Protein AF-A0A2V6NKX4-F1 (afdb_monomer_lite)

Radius of gyration: 19.7 Å; chains: 1; bounding box: 62×58×36 Å

Foldseek 3Di:
DDDPDDPPPPVVCVPPDPPFPFKKDFDPFPQDPVQWTWDDDDQKIKIWHIWTHHWLDQKTKTKIKIAQQPFDKFWDWKWKQAPQGIFTKDFDQAADPDDRCLVVDPRIDMRMIMTGHDSVDIDVVRRYAKMKMWTWIARNNDIDIDMTIIGTD

Sequence (153 aa):
MWRLTSLAGVLAFLLSSCDPAFHVVPVGWRKLESGHFERQVRDLHIETAAVGGLAGEWWIGVDFLVTDAKKPVVPKVNTLVTSHGRFPGKFRETPHSLPADAASHPEKVLLAADWEFPKDTTLPENLGESPTVEVSFLYGGERRNFTVSYRRE

pLDDT: mean 83.62, std 15.81, range [34.06, 97.12]

Secondary structure (DSSP, 8-state):
------SSSSTTGGG-----SEEEEETTPEEPTTS-EEEEETTEEEEE--EEE-TT--EEEEEEEEES--S-EEEEEEEEEETTEEEE-EEESS-SSS-GGGGG-TT-EEEEEEEE--TTS-HHHHH-SS-EEEEEEEETTEEEEEEEEEEE-

Structure (mmCIF, N/CA/C/O backbone):
data_AF-A0A2V6NKX4-F1
#
_entry.id   AF-A0A2V6NKX4-F1
#
loop_
_atom_site.group_PDB
_atom_site.id
_atom_site.type_symbol
_atom_site.label_atom_id
_atom_site.label_alt_id
_atom_site.label_comp_id
_atom_site.label_asym_id
_atom_site.label_entity_id
_atom_site.label_seq_id
_atom_site.pdbx_PDB_ins_code
_atom_site.Cartn_x
_atom_site.Cartn_y
_atom_site.Cartn_z
_atom_site.occupancy
_atom_site.B_iso_or_equiv
_atom_site.auth_seq_id
_atom_site.auth_comp_id
_atom_site.auth_asym_id
_atom_site.auth_atom_id
_atom_site.pdbx_PDB_model_num
ATOM 1 N N . MET A 1 1 ? 44.847 47.255 -12.951 1.00 41.25 1 MET A N 1
ATOM 2 C CA . MET A 1 1 ? 44.623 45.793 -12.960 1.00 41.25 1 MET A CA 1
ATOM 3 C C . MET A 1 1 ? 43.742 45.448 -11.776 1.00 41.25 1 MET A C 1
ATOM 5 O O . MET A 1 1 ? 44.221 45.583 -10.668 1.00 41.25 1 MET A O 1
ATOM 9 N N . TRP A 1 2 ? 42.487 45.055 -12.001 1.00 34.06 2 TRP A N 1
ATOM 10 C CA . TRP A 1 2 ? 41.687 44.239 -11.077 1.00 34.06 2 TRP A CA 1
ATOM 11 C C . TRP A 1 2 ? 40.486 43.703 -11.862 1.00 34.06 2 TRP A C 1
ATOM 13 O O . TRP A 1 2 ? 39.619 44.463 -12.282 1.00 34.06 2 TRP A O 1
ATOM 23 N N . ARG A 1 3 ? 40.492 42.396 -12.137 1.00 43.66 3 ARG A N 1
ATOM 24 C CA . ARG A 1 3 ? 39.333 41.653 -12.637 1.00 43.66 3 ARG A CA 1
ATOM 25 C C . ARG A 1 3 ? 38.820 40.815 -11.473 1.00 43.66 3 ARG A C 1
ATOM 27 O O . ARG A 1 3 ? 39.395 39.781 -11.162 1.00 43.66 3 ARG A O 1
ATOM 34 N N . LEU A 1 4 ? 37.767 41.294 -10.824 1.00 50.88 4 LEU A N 1
ATOM 35 C CA . LEU A 1 4 ? 36.890 40.484 -9.987 1.00 50.88 4 LEU A CA 1
ATOM 36 C C . LEU A 1 4 ? 35.699 40.120 -10.870 1.00 50.88 4 LEU A C 1
ATOM 38 O O . LEU A 1 4 ? 34.773 40.909 -11.026 1.00 50.88 4 LEU A O 1
ATOM 42 N N . THR A 1 5 ? 35.758 38.960 -11.516 1.00 54.09 5 THR A N 1
ATOM 43 C CA . THR A 1 5 ? 34.632 38.421 -12.286 1.00 54.09 5 THR A CA 1
ATOM 44 C C . THR A 1 5 ? 34.166 37.116 -11.667 1.00 54.09 5 THR A C 1
ATOM 46 O O . THR A 1 5 ? 34.859 36.107 -11.732 1.00 54.09 5 THR A O 1
ATOM 49 N N . SER A 1 6 ? 32.968 37.202 -11.088 1.00 52.09 6 SER A N 1
ATOM 50 C CA . SER A 1 6 ? 31.930 36.172 -11.010 1.00 52.09 6 SER A CA 1
ATOM 51 C C . SER A 1 6 ? 32.330 34.776 -10.534 1.00 52.09 6 SER A C 1
ATOM 53 O O . SER A 1 6 ? 32.443 33.849 -11.327 1.00 52.09 6 SER A O 1
ATOM 55 N N . LEU A 1 7 ? 32.356 34.594 -9.212 1.00 49.09 7 LEU A N 1
ATOM 56 C CA . LEU A 1 7 ? 32.226 33.278 -8.567 1.00 49.09 7 LEU A CA 1
ATOM 57 C C . LEU A 1 7 ? 30.765 32.947 -8.177 1.00 49.09 7 LEU A C 1
ATOM 59 O O . LEU A 1 7 ? 30.528 32.082 -7.345 1.00 49.09 7 LEU A O 1
ATOM 63 N N . ALA A 1 8 ? 29.774 33.654 -8.735 1.00 50.25 8 ALA A N 1
ATOM 64 C CA . ALA A 1 8 ? 28.361 33.520 -8.351 1.00 50.25 8 ALA A CA 1
ATOM 65 C C . ALA A 1 8 ? 27.540 32.577 -9.258 1.00 50.25 8 ALA A C 1
ATOM 67 O O . ALA A 1 8 ? 26.385 32.298 -8.961 1.00 50.25 8 ALA A O 1
ATOM 68 N N . GLY A 1 9 ? 28.112 32.077 -10.361 1.00 48.31 9 GLY A N 1
ATOM 69 C CA . GLY A 1 9 ? 27.371 31.292 -11.361 1.00 48.31 9 GLY A CA 1
ATOM 70 C C . GLY A 1 9 ? 27.355 29.774 -11.151 1.00 48.31 9 GLY A C 1
ATOM 71 O O . GLY A 1 9 ? 26.543 29.094 -11.765 1.00 48.31 9 GLY A O 1
ATOM 72 N N . VAL A 1 10 ? 28.229 29.222 -10.302 1.00 47.19 10 VAL A N 1
ATOM 73 C CA . VAL A 1 10 ? 28.384 27.756 -10.166 1.00 47.19 10 VAL A CA 1
ATOM 74 C C . VAL A 1 10 ? 27.513 27.178 -9.042 1.00 47.19 10 VAL A C 1
ATOM 76 O O . VAL A 1 10 ? 27.134 26.012 -9.096 1.00 47.19 10 VAL A O 1
ATOM 79 N N . LEU A 1 11 ? 27.101 27.989 -8.061 1.00 43.97 11 LEU A N 1
ATOM 80 C CA . LEU A 1 11 ? 26.296 27.505 -6.931 1.00 43.97 11 LEU A CA 1
ATOM 81 C C . LEU A 1 11 ? 24.794 27.348 -7.239 1.00 43.97 11 LEU A C 1
ATOM 83 O O . LEU A 1 11 ? 24.059 26.830 -6.406 1.00 43.97 11 LEU A O 1
ATOM 87 N N . ALA A 1 12 ? 24.329 27.763 -8.423 1.00 45.31 12 ALA A N 1
ATOM 88 C CA . ALA A 1 12 ? 22.929 27.616 -8.831 1.00 45.31 12 ALA A CA 1
ATOM 89 C C . ALA A 1 12 ? 22.596 26.225 -9.414 1.00 45.31 12 ALA A C 1
ATOM 91 O O . ALA A 1 12 ? 21.425 25.883 -9.526 1.00 45.31 12 ALA A O 1
ATOM 92 N N . PHE A 1 13 ? 23.600 25.395 -9.733 1.00 44.88 13 PHE A N 1
ATOM 93 C CA . PHE A 1 13 ? 23.391 24.025 -10.236 1.00 44.88 13 PHE A CA 1
ATOM 94 C C . PHE A 1 13 ? 23.266 22.958 -9.134 1.00 44.88 13 PHE A C 1
ATOM 96 O O . PHE A 1 13 ? 22.898 21.821 -9.420 1.00 44.88 13 PHE A O 1
ATOM 103 N N . LEU A 1 14 ? 23.520 23.304 -7.867 1.00 43.56 14 LEU A N 1
ATOM 104 C CA . LEU A 1 14 ? 23.346 22.380 -6.734 1.00 43.56 14 LEU A CA 1
ATOM 105 C C . LEU A 1 14 ? 21.923 22.389 -6.153 1.00 43.56 14 LEU A C 1
ATOM 107 O O . LEU A 1 14 ? 21.616 21.578 -5.288 1.00 43.56 14 LEU A O 1
ATOM 111 N N . LEU A 1 15 ? 21.035 23.241 -6.675 1.00 43.53 15 LEU A N 1
ATOM 112 C CA . LEU A 1 15 ? 19.585 23.136 -6.484 1.00 43.53 15 LEU A CA 1
ATOM 113 C C . LEU A 1 15 ? 18.942 22.347 -7.632 1.00 43.53 15 LEU A C 1
A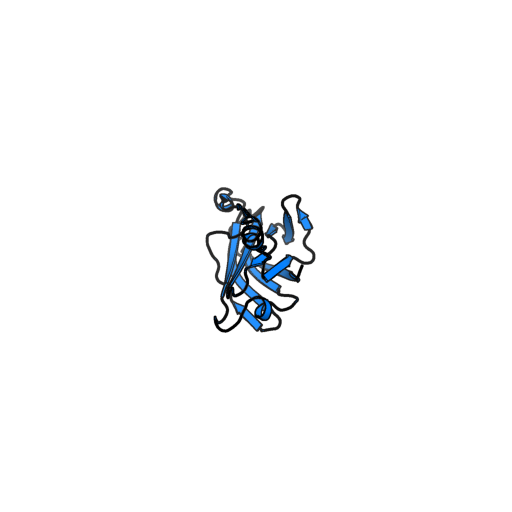TOM 115 O O . LEU A 1 15 ? 17.811 22.623 -8.028 1.00 43.53 15 LEU A O 1
ATOM 119 N N . SER A 1 16 ? 19.671 21.368 -8.179 1.00 47.56 16 SER A N 1
ATOM 120 C CA . SER A 1 16 ? 19.092 20.316 -9.008 1.00 47.56 16 SER A CA 1
ATOM 121 C C . SER A 1 16 ? 18.165 19.492 -8.119 1.00 47.56 16 SER A C 1
ATOM 123 O O . SER A 1 16 ? 18.560 18.477 -7.562 1.00 47.56 16 SER A O 1
ATOM 125 N N . SER A 1 17 ? 16.953 20.012 -7.924 1.00 47.06 17 SER A N 1
ATOM 126 C CA . SER A 1 17 ? 15.753 19.270 -8.256 1.00 47.06 17 SER A CA 1
ATOM 127 C C . SER A 1 17 ? 15.841 17.811 -7.811 1.00 47.06 17 SER A C 1
ATOM 129 O O . SER A 1 17 ? 16.174 16.942 -8.615 1.00 47.06 17 SER A O 1
ATOM 131 N N . CYS A 1 18 ? 15.526 17.543 -6.537 1.00 59.41 18 CYS A N 1
ATOM 132 C CA . CYS A 1 18 ? 15.023 16.231 -6.122 1.00 59.41 18 CYS A CA 1
ATOM 133 C C . CYS A 1 18 ? 13.676 16.000 -6.824 1.00 59.41 18 CYS A C 1
ATOM 135 O O . CYS A 1 18 ? 12.628 16.012 -6.184 1.00 59.41 18 CYS A O 1
ATOM 137 N N . ASP A 1 19 ? 13.697 15.888 -8.149 1.00 58.84 19 ASP A N 1
ATOM 138 C CA . ASP A 1 19 ? 12.558 15.404 -8.903 1.00 58.84 19 ASP A CA 1
ATOM 139 C C . ASP A 1 19 ? 12.535 13.894 -8.668 1.00 58.84 19 ASP A C 1
ATOM 141 O O . ASP A 1 19 ? 13.547 13.222 -8.925 1.00 58.84 19 ASP A O 1
ATOM 145 N N . PRO A 1 20 ? 11.472 13.348 -8.062 1.00 68.62 20 PRO A N 1
ATOM 146 C CA . PRO A 1 20 ? 11.400 11.920 -7.823 1.00 68.62 20 PRO A CA 1
ATOM 147 C C . PRO A 1 20 ? 11.500 11.165 -9.156 1.00 68.62 20 PRO A C 1
ATOM 149 O O . PRO A 1 20 ? 10.889 11.532 -10.156 1.00 68.62 20 PRO A O 1
ATOM 152 N N . ALA A 1 21 ? 12.261 10.069 -9.182 1.00 82.56 21 ALA A N 1
ATOM 153 C CA . ALA A 1 21 ? 12.394 9.256 -10.393 1.00 82.56 21 ALA A CA 1
ATOM 154 C C . ALA A 1 21 ? 11.081 8.581 -10.787 1.00 82.56 21 ALA A C 1
ATOM 156 O O . ALA A 1 21 ? 10.859 8.246 -11.955 1.00 82.56 21 ALA A O 1
ATOM 157 N N . PHE A 1 22 ? 10.204 8.365 -9.813 1.00 87.00 22 PHE A N 1
ATOM 158 C CA . PHE A 1 22 ? 8.816 8.029 -10.052 1.00 87.00 22 PHE A CA 1
ATOM 159 C C . PHE A 1 22 ? 7.935 8.716 -9.019 1.00 87.00 22 PHE A C 1
ATOM 161 O O . PHE A 1 22 ? 8.294 8.837 -7.850 1.00 87.00 22 PHE A O 1
ATOM 168 N N . HIS A 1 23 ? 6.750 9.099 -9.464 1.00 90.62 23 HIS A N 1
ATOM 169 C CA . HIS A 1 23 ? 5.666 9.542 -8.616 1.00 90.62 23 HIS A CA 1
ATOM 170 C C . HIS A 1 23 ? 4.392 8.890 -9.143 1.00 90.62 23 HIS A C 1
ATOM 172 O O . HIS A 1 23 ? 4.107 8.941 -10.343 1.00 90.62 23 HIS A O 1
ATOM 178 N N . VAL A 1 24 ? 3.671 8.190 -8.270 1.00 92.06 24 VAL A N 1
ATOM 179 C CA . VAL A 1 24 ? 2.445 7.489 -8.635 1.00 92.06 24 VAL A CA 1
ATOM 180 C C . VAL A 1 24 ? 1.311 7.824 -7.677 1.00 92.06 24 VAL A C 1
ATOM 182 O O . VAL A 1 24 ? 1.494 7.911 -6.461 1.00 92.06 24 VAL A O 1
ATOM 185 N N . VAL A 1 25 ? 0.111 7.975 -8.234 1.00 94.81 25 VAL A N 1
ATOM 186 C CA . VAL A 1 25 ? -1.095 8.350 -7.488 1.00 94.81 25 VAL A CA 1
ATOM 187 C C . VAL A 1 25 ? -2.182 7.279 -7.588 1.00 94.81 25 VAL A C 1
ATOM 189 O O . VAL A 1 25 ? -2.341 6.677 -8.657 1.00 94.81 25 VAL A O 1
ATOM 192 N N . PRO A 1 26 ? -2.954 7.038 -6.512 1.00 96.44 26 PRO A N 1
ATOM 193 C CA . PRO A 1 26 ? -4.083 6.114 -6.536 1.00 96.44 26 PRO A CA 1
A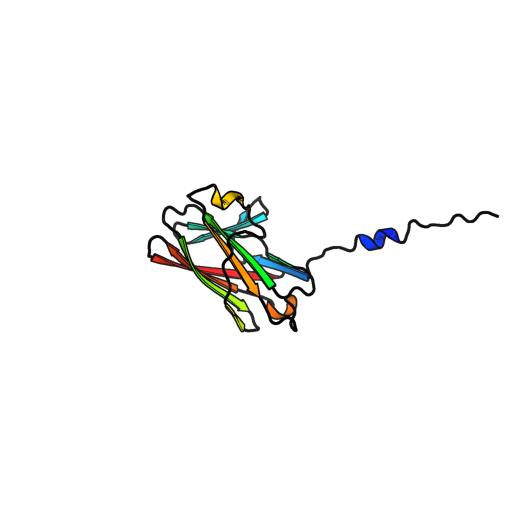TOM 194 C C . PRO A 1 26 ? -5.153 6.521 -7.559 1.00 96.44 26 PRO A C 1
ATOM 196 O O . PRO A 1 26 ? -5.620 7.660 -7.594 1.00 96.44 26 PRO A O 1
ATOM 199 N N . VAL A 1 27 ? -5.596 5.569 -8.375 1.00 96.12 27 VAL A N 1
ATOM 200 C CA . VAL A 1 27 ? -6.610 5.769 -9.415 1.00 96.12 27 VAL A CA 1
ATOM 201 C C . VAL A 1 27 ? -8.004 5.511 -8.855 1.00 96.12 27 VAL A C 1
ATOM 203 O O . VAL A 1 27 ? -8.282 4.444 -8.312 1.00 96.12 27 VAL A O 1
ATOM 206 N N . GLY A 1 28 ? -8.912 6.474 -9.037 1.00 95.31 28 GLY A N 1
ATOM 207 C CA . GLY A 1 28 ? -10.313 6.352 -8.614 1.00 95.31 28 GLY A CA 1
ATOM 208 C C . GLY A 1 28 ? -10.544 6.576 -7.116 1.00 95.31 28 GLY A C 1
ATOM 209 O O . GLY A 1 28 ? -11.619 6.257 -6.613 1.00 95.31 28 GLY A O 1
ATOM 210 N N . TRP A 1 29 ? -9.549 7.110 -6.407 1.00 96.62 29 TRP A N 1
ATOM 211 C CA . TRP A 1 29 ? -9.652 7.501 -5.002 1.00 96.62 29 TRP A CA 1
ATOM 212 C C . TRP A 1 29 ? -9.937 9.000 -4.894 1.00 96.62 29 TRP A C 1
ATOM 214 O O . TRP A 1 29 ? -9.518 9.788 -5.747 1.00 96.62 29 TRP A O 1
ATOM 224 N N . ARG A 1 30 ? -10.654 9.408 -3.845 1.00 97.12 30 ARG A N 1
ATOM 225 C CA . ARG A 1 30 ? -10.978 10.819 -3.606 1.00 97.12 30 ARG A CA 1
ATOM 226 C C . ARG A 1 30 ? -9.766 11.506 -2.986 1.00 97.12 30 ARG A C 1
ATOM 228 O O . ARG A 1 30 ? -9.319 11.099 -1.921 1.00 97.12 30 ARG A O 1
ATOM 235 N N . LYS A 1 31 ? -9.246 12.553 -3.630 1.00 95.50 31 LYS A N 1
ATOM 236 C CA . LYS A 1 31 ? -8.168 13.378 -3.067 1.00 95.50 31 LYS A CA 1
ATOM 237 C C . LYS A 1 31 ? -8.716 14.263 -1.939 1.00 95.50 31 LYS A C 1
ATOM 239 O O . LYS A 1 31 ? -9.764 14.889 -2.104 1.00 95.50 31 LYS A O 1
ATOM 244 N N . LEU A 1 32 ? -8.018 14.294 -0.812 1.00 92.25 32 LEU A N 1
ATOM 245 C CA . LEU A 1 32 ? -8.302 15.121 0.358 1.00 92.25 32 LEU A CA 1
ATOM 246 C C . LEU A 1 32 ? -7.533 16.445 0.292 1.00 92.25 32 LEU A C 1
ATOM 248 O O . LEU A 1 32 ? -6.541 16.567 -0.427 1.00 92.25 32 LEU A O 1
ATOM 252 N N . GLU A 1 33 ? -7.955 17.428 1.090 1.00 89.88 33 GLU A N 1
ATOM 253 C CA . GLU A 1 33 ? -7.250 18.714 1.220 1.00 89.88 33 GLU A CA 1
ATOM 254 C C . GLU A 1 33 ? -5.823 18.551 1.761 1.00 89.88 33 GLU A C 1
ATOM 256 O O . GLU A 1 33 ? -4.936 19.320 1.404 1.00 89.88 33 GLU A O 1
ATOM 261 N N . SER A 1 34 ? -5.576 17.500 2.550 1.00 85.94 34 SER A N 1
ATOM 262 C CA . SER A 1 34 ? -4.242 17.118 3.029 1.00 85.94 34 SER A CA 1
ATOM 263 C C . SER A 1 34 ? -3.289 16.661 1.917 1.00 85.94 34 SER A C 1
ATOM 265 O O . SER A 1 34 ? -2.100 16.490 2.167 1.00 85.94 34 SER A O 1
ATOM 267 N N . GLY A 1 35 ? -3.792 16.420 0.702 1.00 88.50 35 GLY A N 1
ATOM 268 C CA . GLY A 1 35 ? -3.040 15.812 -0.396 1.00 88.50 35 GLY A CA 1
ATOM 269 C C . GLY A 1 35 ? -3.058 14.280 -0.395 1.00 88.50 35 GLY A C 1
ATOM 270 O O . GLY A 1 35 ? -2.624 13.680 -1.376 1.00 88.50 35 GLY A O 1
ATOM 271 N N . HIS A 1 36 ? -3.600 13.649 0.652 1.00 92.38 36 HIS A N 1
ATOM 272 C CA . HIS A 1 36 ? -3.844 12.207 0.695 1.00 92.38 36 HIS A CA 1
ATOM 273 C C . HIS A 1 36 ? -5.038 11.811 -0.177 1.00 92.38 36 HIS A C 1
ATOM 275 O O . HIS A 1 36 ? -5.771 12.648 -0.708 1.00 92.38 36 HIS A O 1
ATOM 281 N N . PHE A 1 37 ? -5.245 10.511 -0.305 1.00 95.31 37 PHE A N 1
ATOM 282 C CA . PHE A 1 37 ? -6.318 9.906 -1.068 1.00 95.31 37 PHE A CA 1
ATOM 283 C C . PHE A 1 37 ? -7.092 8.958 -0.174 1.00 95.31 37 PHE A C 1
ATOM 285 O O . PHE A 1 37 ? -6.492 8.190 0.572 1.00 95.31 37 PHE A O 1
ATOM 292 N N . GLU A 1 38 ? -8.413 8.960 -0.296 1.00 95.75 38 GLU A N 1
ATOM 293 C CA . GLU A 1 38 ? -9.270 8.070 0.472 1.00 95.75 38 GLU A CA 1
ATOM 294 C C . GLU A 1 38 ? -10.239 7.261 -0.391 1.00 95.75 38 GLU A C 1
ATOM 296 O O . GLU A 1 38 ? -10.622 7.642 -1.508 1.00 95.75 38 GLU A O 1
ATOM 301 N N . ARG A 1 39 ? -10.668 6.132 0.171 1.00 95.69 39 ARG A N 1
ATOM 302 C CA . ARG A 1 39 ? -11.729 5.295 -0.371 1.00 95.69 39 ARG A CA 1
ATOM 303 C C . ARG A 1 39 ? -12.456 4.559 0.746 1.00 95.69 39 ARG A C 1
ATOM 305 O O . ARG A 1 39 ? -11.840 4.028 1.666 1.00 95.69 39 ARG A O 1
ATOM 312 N N . GLN A 1 40 ? -13.773 4.449 0.607 1.00 94.19 40 GLN A N 1
ATOM 313 C CA . GLN A 1 40 ? -14.582 3.606 1.477 1.00 94.19 40 GLN A CA 1
ATOM 314 C C . GLN A 1 40 ? -14.542 2.142 1.015 1.00 94.19 40 GLN A C 1
ATOM 316 O O . GLN A 1 40 ? -14.801 1.826 -0.151 1.00 94.19 40 GLN A O 1
ATOM 321 N N . VAL A 1 41 ? -14.251 1.235 1.947 1.00 90.38 41 VAL A N 1
ATOM 322 C CA . VAL A 1 41 ? -14.296 -0.218 1.762 1.00 90.38 41 VAL A CA 1
ATOM 323 C C . VAL A 1 41 ? -15.269 -0.790 2.788 1.00 90.38 41 VAL A C 1
ATOM 325 O O . VAL A 1 41 ? -14.905 -1.101 3.922 1.00 90.38 41 VAL A O 1
ATOM 328 N N . ARG A 1 42 ? -16.532 -0.945 2.370 1.00 91.94 42 ARG A N 1
ATOM 329 C CA . ARG A 1 42 ? -17.655 -1.314 3.251 1.00 91.94 42 ARG A CA 1
ATOM 330 C C . ARG A 1 42 ? -17.811 -0.299 4.396 1.00 91.94 42 ARG A C 1
ATOM 332 O O . ARG A 1 42 ? -18.071 0.866 4.134 1.00 91.94 42 ARG A O 1
ATOM 339 N N . ASP A 1 43 ? -17.674 -0.736 5.643 1.00 91.00 43 ASP A N 1
ATOM 340 C CA . ASP A 1 43 ? -17.747 0.078 6.861 1.00 91.00 43 ASP A CA 1
ATOM 341 C C . ASP A 1 43 ? -16.396 0.669 7.298 1.00 91.00 43 ASP A C 1
ATOM 343 O O . ASP A 1 43 ? -16.315 1.208 8.393 1.00 91.00 43 ASP A O 1
ATOM 347 N N . LEU A 1 44 ? -15.345 0.557 6.477 1.00 92.88 44 LEU A N 1
ATOM 348 C CA . LEU A 1 44 ? -14.019 1.107 6.768 1.00 92.88 44 LEU A CA 1
ATOM 349 C C . LEU A 1 44 ? -13.670 2.229 5.795 1.00 92.88 44 LEU A C 1
ATOM 351 O O . LEU A 1 44 ? -13.964 2.139 4.598 1.00 92.88 44 LEU A O 1
ATOM 355 N N . HIS A 1 45 ? -12.974 3.236 6.302 1.00 93.81 45 HIS A N 1
ATOM 356 C CA . HIS A 1 45 ? -12.342 4.274 5.501 1.00 93.81 45 HIS A CA 1
ATOM 357 C C . HIS A 1 45 ? -10.853 3.951 5.376 1.00 93.81 45 HIS A C 1
ATOM 359 O O . HIS A 1 45 ? -10.199 3.593 6.353 1.00 93.81 45 HIS A O 1
ATOM 365 N N . ILE A 1 46 ? -10.334 3.992 4.152 1.00 94.19 46 ILE A N 1
ATOM 366 C CA . ILE A 1 46 ? -8.927 3.723 3.866 1.00 94.19 46 ILE A CA 1
ATOM 367 C C . ILE A 1 46 ? -8.324 4.996 3.303 1.00 94.19 46 ILE A C 1
ATOM 369 O O . ILE A 1 46 ? -8.826 5.508 2.304 1.00 94.19 46 ILE A O 1
ATOM 373 N N . GLU A 1 47 ? -7.245 5.470 3.911 1.00 94.06 47 GLU A N 1
ATOM 374 C CA . GLU A 1 47 ? -6.441 6.584 3.423 1.00 94.06 47 GLU A CA 1
ATOM 375 C C . GLU A 1 47 ? -5.057 6.105 2.983 1.00 94.06 47 GLU A C 1
ATOM 377 O O . GLU A 1 47 ? -4.490 5.177 3.559 1.00 94.06 47 GLU A O 1
ATOM 382 N N . THR A 1 48 ? -4.495 6.747 1.967 1.00 94.69 48 THR A N 1
ATOM 383 C CA . THR A 1 48 ? -3.130 6.519 1.486 1.00 94.69 48 THR A CA 1
ATOM 384 C C . THR A 1 48 ? -2.550 7.807 0.905 1.00 94.69 48 THR A C 1
ATOM 386 O O . THR A 1 48 ? -3.285 8.746 0.597 1.00 94.69 48 THR A O 1
ATOM 389 N N . ALA A 1 49 ? -1.233 7.870 0.750 1.00 93.00 49 ALA A N 1
ATOM 390 C CA . ALA A 1 49 ? -0.553 8.983 0.097 1.00 93.00 49 ALA A CA 1
ATOM 391 C C . ALA A 1 49 ? -0.236 8.655 -1.372 1.00 93.00 49 ALA A C 1
ATOM 393 O O . ALA A 1 49 ? -0.363 7.512 -1.822 1.00 93.00 49 ALA A O 1
ATOM 394 N N . ALA A 1 50 ? 0.198 9.668 -2.125 1.00 90.88 50 ALA A N 1
ATOM 395 C CA . ALA A 1 50 ? 0.961 9.407 -3.339 1.00 90.88 50 ALA A CA 1
ATOM 396 C C . ALA A 1 50 ? 2.280 8.715 -2.970 1.00 90.88 50 ALA A C 1
ATOM 398 O O . ALA A 1 50 ? 2.828 8.948 -1.891 1.00 90.88 50 ALA A O 1
ATOM 399 N N . VAL A 1 51 ? 2.782 7.867 -3.863 1.00 90.88 51 VAL A N 1
ATOM 400 C CA . VAL A 1 51 ? 4.016 7.117 -3.632 1.00 90.88 51 VAL A CA 1
ATOM 401 C C . VAL A 1 51 ? 5.075 7.653 -4.574 1.00 90.88 51 VAL A C 1
ATOM 403 O O . VAL A 1 51 ? 4.899 7.635 -5.792 1.00 90.88 51 VAL A O 1
ATOM 406 N N . GLY A 1 52 ? 6.165 8.151 -4.007 1.00 87.38 52 GLY A N 1
ATOM 407 C CA . GLY A 1 52 ? 7.307 8.647 -4.758 1.00 87.38 52 GLY A CA 1
ATOM 408 C C . GLY A 1 52 ? 8.591 7.990 -4.288 1.00 87.38 52 GLY A C 1
ATOM 409 O O . GLY A 1 52 ? 8.670 7.524 -3.152 1.00 87.38 52 GLY A O 1
ATOM 410 N N . GLY A 1 53 ? 9.588 7.975 -5.162 1.00 84.75 53 GLY A N 1
ATOM 411 C CA . GLY A 1 53 ? 10.907 7.460 -4.830 1.00 84.75 53 GLY A CA 1
ATOM 412 C C . GLY A 1 53 ? 11.997 8.003 -5.740 1.00 84.75 53 GLY A C 1
ATOM 413 O O . GLY A 1 53 ? 11.740 8.602 -6.792 1.00 84.75 53 GLY A O 1
ATOM 414 N N . LEU A 1 54 ? 13.233 7.845 -5.291 1.00 83.12 54 LEU A N 1
ATOM 415 C CA . LEU A 1 54 ? 14.422 8.399 -5.928 1.00 83.12 54 LEU A CA 1
ATOM 416 C C . LEU A 1 54 ? 14.964 7.486 -7.034 1.00 83.12 54 LEU A C 1
ATOM 418 O O . LEU A 1 54 ? 14.688 6.287 -7.110 1.00 83.12 54 LEU A O 1
ATOM 422 N N . ALA A 1 55 ? 15.774 8.068 -7.921 1.00 80.81 55 ALA A N 1
ATOM 423 C CA . ALA A 1 55 ? 16.434 7.313 -8.980 1.00 80.81 55 ALA A CA 1
ATOM 424 C C . ALA A 1 55 ? 17.363 6.251 -8.379 1.00 80.81 55 ALA A C 1
ATOM 426 O O . ALA A 1 55 ? 18.165 6.550 -7.496 1.00 80.81 55 ALA A O 1
ATOM 427 N N . GLY A 1 56 ? 17.276 5.019 -8.884 1.00 81.31 56 GLY A N 1
ATOM 428 C CA . GLY A 1 56 ? 18.110 3.904 -8.426 1.00 81.31 56 GLY A CA 1
ATOM 429 C C . GLY A 1 56 ? 17.622 3.212 -7.151 1.00 81.31 56 GLY A C 1
ATOM 430 O O . GLY A 1 56 ? 18.277 2.281 -6.683 1.00 81.31 56 GLY A O 1
ATOM 431 N N . GLU A 1 57 ? 16.477 3.614 -6.594 1.00 86.06 57 GLU A N 1
ATOM 432 C CA . GLU A 1 57 ? 15.838 2.830 -5.543 1.00 86.06 57 GLU A CA 1
ATOM 433 C C . GLU A 1 57 ? 15.379 1.463 -6.077 1.00 86.06 57 GLU A C 1
ATOM 435 O O . GLU A 1 57 ? 14.979 1.297 -7.235 1.00 86.06 57 GLU A O 1
ATOM 440 N N . TRP A 1 58 ? 15.466 0.476 -5.189 1.00 87.94 58 TRP A N 1
ATOM 441 C CA . TRP A 1 58 ? 15.166 -0.938 -5.422 1.00 87.94 58 TRP A CA 1
ATOM 442 C C . TRP A 1 58 ? 14.071 -1.431 -4.468 1.00 87.94 58 TRP A C 1
ATOM 444 O O . TRP A 1 58 ? 13.926 -2.630 -4.246 1.00 87.94 58 TRP A O 1
ATOM 454 N N . TRP A 1 59 ? 13.301 -0.518 -3.877 1.00 89.88 59 TRP A N 1
ATOM 455 C CA . TRP A 1 59 ? 12.215 -0.833 -2.956 1.00 89.88 59 TRP A CA 1
ATOM 456 C C . TRP A 1 59 ? 11.102 0.214 -3.038 1.00 89.88 59 TRP A C 1
ATOM 458 O O . TRP A 1 59 ? 11.370 1.383 -3.268 1.00 89.88 59 TRP A O 1
ATOM 468 N N . ILE A 1 60 ? 9.853 -0.179 -2.821 1.00 91.81 60 ILE A N 1
ATOM 469 C CA . ILE A 1 60 ? 8.729 0.759 -2.706 1.00 91.81 60 ILE A CA 1
ATOM 470 C C . ILE A 1 60 ? 8.002 0.508 -1.396 1.00 91.81 60 ILE A C 1
ATOM 472 O O . ILE A 1 60 ? 7.787 -0.645 -1.025 1.00 91.81 60 ILE A O 1
ATOM 476 N N . GLY A 1 61 ? 7.626 1.584 -0.712 1.00 92.25 61 GLY A N 1
ATOM 477 C CA . GLY A 1 61 ? 6.822 1.532 0.499 1.00 92.25 61 GLY A CA 1
ATOM 478 C C . GLY A 1 61 ? 5.484 2.226 0.295 1.00 92.25 61 GLY A C 1
ATOM 479 O O . GLY A 1 61 ? 5.423 3.317 -0.269 1.00 92.25 61 GLY A O 1
ATOM 480 N N . VAL A 1 62 ? 4.411 1.595 0.760 1.00 93.94 62 VAL A N 1
ATOM 481 C CA . VAL A 1 62 ? 3.050 2.128 0.675 1.00 93.94 62 VAL A CA 1
ATOM 482 C C . VAL A 1 62 ? 2.378 2.025 2.034 1.00 93.94 62 VAL A C 1
ATOM 484 O O . VAL A 1 62 ? 2.433 0.988 2.694 1.00 93.94 62 VAL A O 1
ATOM 487 N N . ASP A 1 63 ? 1.719 3.107 2.435 1.00 93.31 63 ASP A N 1
ATOM 488 C CA . ASP A 1 63 ? 0.967 3.187 3.681 1.00 93.31 63 ASP A CA 1
ATOM 489 C C . ASP A 1 63 ? -0.528 3.225 3.426 1.00 93.31 63 ASP A C 1
ATOM 491 O O . ASP A 1 63 ? -1.007 4.053 2.647 1.00 93.31 63 ASP A O 1
ATOM 495 N N . PHE A 1 64 ? -1.267 2.376 4.140 1.00 93.38 64 PHE A N 1
ATOM 496 C CA . PHE A 1 64 ? -2.718 2.466 4.227 1.00 93.38 64 PHE A CA 1
ATOM 497 C C . PHE A 1 64 ? -3.137 2.691 5.673 1.00 93.38 64 PHE A C 1
ATOM 499 O O . PHE A 1 64 ? -2.901 1.843 6.535 1.00 93.38 64 PHE A O 1
ATOM 506 N N . LEU A 1 65 ? -3.787 3.815 5.941 1.00 92.38 65 LEU A N 1
ATOM 507 C CA . LEU A 1 65 ? -4.421 4.081 7.221 1.00 92.38 65 LEU A CA 1
ATOM 508 C C . LEU A 1 65 ? -5.878 3.635 7.140 1.00 92.38 65 LEU A C 1
ATOM 510 O O . LEU A 1 65 ? -6.674 4.201 6.396 1.00 92.38 65 LEU A O 1
ATOM 514 N N . VAL A 1 66 ? -6.217 2.598 7.895 1.00 92.06 66 VAL A N 1
ATOM 515 C CA . VAL A 1 66 ? -7.592 2.142 8.085 1.00 92.06 66 VAL A CA 1
ATOM 516 C C . VAL A 1 66 ? -8.176 2.922 9.252 1.00 92.06 66 VAL A C 1
ATOM 518 O O . VAL A 1 66 ? -7.690 2.795 10.373 1.00 92.06 66 VAL A O 1
ATOM 521 N N . THR A 1 67 ? -9.207 3.715 9.005 1.00 89.50 67 THR A N 1
ATOM 522 C CA . THR A 1 67 ? -9.940 4.462 10.030 1.00 89.50 67 THR A CA 1
ATOM 523 C C . THR A 1 67 ?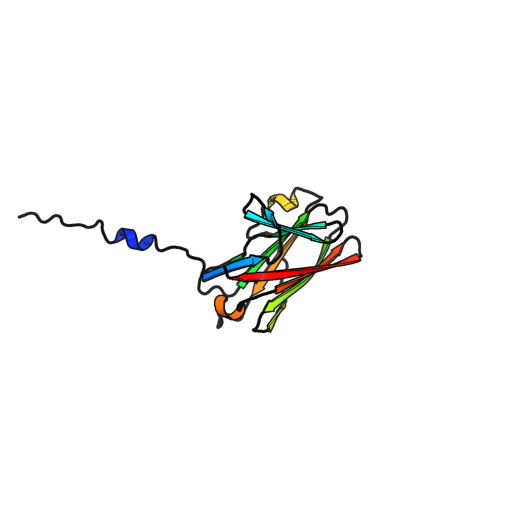 -11.322 3.842 10.260 1.00 89.50 67 THR A C 1
ATOM 525 O O . THR A 1 67 ? -11.762 2.954 9.519 1.00 89.50 67 THR A O 1
ATOM 528 N N . ASP A 1 68 ? -11.978 4.252 11.350 1.00 88.50 68 ASP A N 1
ATOM 529 C CA . ASP A 1 68 ? -13.251 3.696 11.831 1.00 88.50 68 ASP A CA 1
ATOM 530 C C . ASP A 1 68 ? -13.209 2.186 12.134 1.00 88.50 68 ASP A C 1
ATOM 532 O O . ASP A 1 68 ? -14.230 1.486 12.119 1.00 88.50 68 ASP A O 1
ATOM 536 N N . ALA A 1 69 ? -12.025 1.659 12.457 1.00 88.56 69 ALA A N 1
ATOM 537 C CA . ALA A 1 69 ? -11.837 0.255 12.784 1.00 88.56 69 ALA A CA 1
ATOM 538 C C . ALA A 1 69 ? -12.387 -0.054 14.189 1.00 88.56 69 ALA A C 1
ATOM 540 O O . ALA A 1 69 ? -11.709 0.088 15.201 1.00 88.56 69 ALA A O 1
ATOM 541 N N . LYS A 1 70 ? -13.632 -0.536 14.260 1.00 90.06 70 LYS A N 1
ATOM 542 C CA . LYS A 1 70 ? -14.308 -0.918 15.521 1.00 90.06 70 LYS A CA 1
ATOM 543 C C . LYS A 1 70 ? -14.000 -2.347 15.977 1.00 90.06 70 LYS A C 1
ATOM 545 O O . LYS A 1 70 ? -14.504 -2.800 17.002 1.00 90.06 70 LYS A O 1
ATOM 550 N N . LYS A 1 71 ? -13.233 -3.093 15.183 1.00 91.62 71 LYS A N 1
ATOM 551 C CA . LYS A 1 71 ? -12.817 -4.475 15.449 1.00 91.62 71 LYS A CA 1
ATOM 552 C C . LYS A 1 71 ? -11.329 -4.629 15.125 1.00 91.62 71 LYS A C 1
ATOM 554 O O . LYS A 1 71 ? -10.822 -3.873 14.297 1.00 91.62 71 LYS A O 1
ATOM 559 N N . PRO A 1 72 ? -10.646 -5.637 15.696 1.00 90.69 72 PRO A N 1
ATOM 560 C CA . PRO A 1 72 ? -9.245 -5.890 15.387 1.00 90.69 72 PRO A CA 1
ATOM 561 C C . PRO A 1 72 ? -9.015 -6.101 13.889 1.00 90.69 72 PRO A C 1
ATOM 563 O O . PRO A 1 72 ? -9.741 -6.873 13.251 1.00 90.69 72 PRO A O 1
ATOM 566 N N . VAL A 1 73 ? -7.982 -5.446 13.363 1.00 90.75 73 VAL A N 1
ATOM 567 C CA . VAL A 1 73 ? -7.481 -5.607 11.996 1.00 90.75 73 VAL A CA 1
ATOM 568 C C . VAL A 1 73 ? -6.188 -6.417 12.055 1.00 90.75 73 VAL A C 1
ATOM 570 O O . VAL A 1 73 ? -5.250 -6.040 12.750 1.00 90.75 73 VAL A O 1
ATOM 573 N N . VAL A 1 74 ? -6.130 -7.537 11.335 1.00 91.75 74 VAL A N 1
ATOM 574 C CA . VAL A 1 74 ? -4.932 -8.388 11.261 1.00 91.75 74 VAL A CA 1
ATOM 575 C C . VAL A 1 74 ? -4.477 -8.484 9.807 1.00 91.75 74 VAL A C 1
ATOM 577 O O . VAL A 1 74 ? -5.187 -9.111 9.011 1.00 91.75 74 VAL A O 1
ATOM 580 N N . PRO A 1 75 ? -3.316 -7.917 9.441 1.00 92.38 75 PRO A N 1
ATOM 581 C CA . PRO A 1 75 ? -2.775 -8.029 8.090 1.00 92.38 75 PRO A CA 1
ATOM 582 C C . PRO A 1 75 ? -2.572 -9.500 7.689 1.00 92.38 75 PRO A C 1
ATOM 584 O O . PRO A 1 75 ? -2.200 -10.330 8.523 1.00 92.38 75 PRO A O 1
ATOM 587 N N . LYS A 1 76 ? -2.842 -9.855 6.424 1.00 93.00 76 LYS A N 1
ATOM 588 C CA . LYS A 1 76 ? -2.697 -11.241 5.931 1.00 93.00 76 LYS A CA 1
ATOM 589 C C . LYS A 1 76 ? -1.870 -11.372 4.671 1.00 93.00 76 LYS A C 1
ATOM 591 O O . LYS A 1 76 ? -0.978 -12.208 4.627 1.00 93.00 76 LYS A O 1
ATOM 596 N N . VAL A 1 77 ? -2.198 -10.603 3.642 1.00 86.56 77 VAL A N 1
ATOM 597 C CA . VAL A 1 77 ? -1.477 -10.640 2.366 1.00 86.56 77 VAL A CA 1
ATOM 598 C C . VAL A 1 77 ? -1.365 -9.225 1.860 1.00 86.56 77 VAL A C 1
ATOM 600 O O . VAL A 1 77 ? -2.325 -8.463 1.948 1.00 86.56 77 VAL A O 1
ATOM 603 N N . ASN A 1 78 ? -0.209 -8.917 1.306 1.00 92.94 78 ASN A N 1
ATOM 604 C CA . ASN A 1 78 ? 0.009 -7.711 0.552 1.00 92.94 78 ASN A CA 1
ATOM 605 C C . ASN A 1 78 ? 0.868 -8.060 -0.666 1.00 92.94 78 ASN A C 1
ATOM 607 O O . ASN A 1 78 ? 1.880 -8.754 -0.540 1.00 92.94 78 ASN A O 1
ATOM 611 N N . THR A 1 79 ? 0.430 -7.686 -1.861 1.00 96.81 79 THR A N 1
ATOM 612 C CA . THR A 1 79 ? 1.106 -8.034 -3.117 1.00 96.81 79 THR A CA 1
ATOM 613 C C . THR A 1 79 ? 1.104 -6.836 -4.042 1.00 96.81 79 THR A C 1
ATOM 615 O O . THR A 1 79 ? 0.061 -6.234 -4.268 1.00 96.81 79 THR A O 1
ATOM 618 N N . LEU A 1 80 ? 2.268 -6.516 -4.592 1.00 95.94 80 LEU A N 1
ATOM 619 C CA . LEU A 1 80 ? 2.414 -5.533 -5.648 1.00 95.94 80 LEU A CA 1
ATOM 620 C C . LEU A 1 80 ? 2.399 -6.277 -6.974 1.00 95.94 80 LEU A C 1
ATOM 622 O O . LEU A 1 80 ? 3.167 -7.213 -7.189 1.00 95.94 80 LEU A O 1
ATOM 626 N N . VAL A 1 81 ? 1.505 -5.867 -7.852 1.00 95.75 81 VAL A N 1
ATOM 627 C CA . VAL A 1 81 ? 1.318 -6.418 -9.185 1.00 95.75 81 VAL A CA 1
ATOM 628 C C . VAL A 1 81 ? 1.748 -5.362 -10.180 1.00 95.75 81 VAL A C 1
ATOM 630 O O . VAL A 1 81 ? 1.237 -4.245 -10.160 1.00 95.75 81 VAL A O 1
ATOM 633 N N . THR A 1 82 ? 2.679 -5.713 -11.051 1.00 93.50 82 THR A N 1
ATOM 634 C CA . THR A 1 82 ? 3.182 -4.836 -12.110 1.00 93.50 82 THR A CA 1
ATOM 635 C C . THR A 1 82 ? 3.204 -5.599 -13.432 1.00 93.50 82 THR A C 1
ATOM 637 O O . THR A 1 82 ? 2.901 -6.795 -13.480 1.00 93.50 82 THR A O 1
ATOM 640 N N . SER A 1 83 ? 3.591 -4.934 -14.520 1.00 90.69 83 SER A N 1
ATOM 641 C CA . SER A 1 83 ? 3.846 -5.605 -15.802 1.00 90.69 83 SER A CA 1
ATOM 642 C C . SER A 1 83 ? 4.997 -6.619 -15.738 1.00 90.69 83 SER A C 1
ATOM 644 O O . SER A 1 83 ? 5.064 -7.508 -16.581 1.00 90.69 83 SER A O 1
ATOM 646 N N . HIS A 1 84 ? 5.884 -6.503 -14.744 1.00 89.19 84 HIS A N 1
ATOM 647 C CA . HIS A 1 84 ? 7.062 -7.357 -14.564 1.00 89.19 84 HIS A CA 1
ATOM 648 C C . HIS A 1 84 ? 6.807 -8.554 -13.642 1.00 89.19 84 HIS A C 1
ATOM 650 O O . HIS A 1 84 ? 7.619 -9.476 -13.593 1.00 89.19 84 HIS A O 1
ATOM 656 N N . GLY A 1 85 ? 5.681 -8.576 -12.924 1.00 91.44 85 GLY A N 1
ATOM 657 C CA . GLY A 1 85 ? 5.305 -9.724 -12.110 1.00 91.44 85 GLY A CA 1
ATOM 658 C C . GLY A 1 85 ? 4.499 -9.377 -10.868 1.00 91.44 85 GLY A C 1
ATOM 659 O O . GLY A 1 85 ? 3.862 -8.329 -10.761 1.00 91.44 85 GLY A O 1
ATOM 660 N N . ARG A 1 86 ? 4.504 -10.321 -9.925 1.00 94.31 86 ARG A N 1
ATOM 661 C CA . ARG A 1 86 ? 3.808 -10.227 -8.641 1.00 94.31 86 ARG A CA 1
ATOM 662 C C . ARG A 1 86 ? 4.831 -10.350 -7.523 1.00 94.31 86 ARG A C 1
ATOM 664 O O . ARG A 1 86 ? 5.501 -11.373 -7.411 1.00 94.31 86 ARG A O 1
ATOM 671 N N . PHE A 1 87 ? 4.91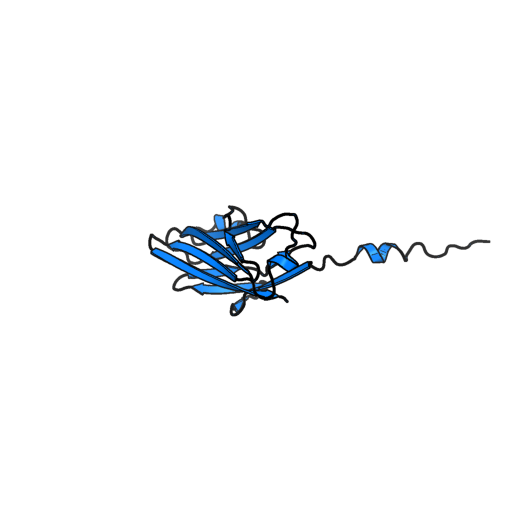5 -9.326 -6.689 1.00 93.31 87 PHE A N 1
ATOM 672 C CA . PHE A 1 87 ? 5.909 -9.199 -5.634 1.00 93.31 87 PHE A CA 1
ATOM 673 C C . PHE A 1 87 ? 5.201 -9.267 -4.274 1.00 93.31 87 PHE A C 1
ATOM 675 O O . PHE A 1 87 ? 4.336 -8.431 -3.995 1.00 93.31 87 PHE A O 1
ATOM 682 N N . PRO A 1 88 ? 5.492 -10.265 -3.423 1.00 94.12 88 PRO A N 1
ATOM 683 C CA . PRO A 1 88 ? 4.945 -10.312 -2.072 1.00 94.12 88 PRO A CA 1
ATOM 684 C C . PRO A 1 88 ? 5.578 -9.212 -1.213 1.00 94.12 88 PRO A C 1
ATOM 686 O O . PRO A 1 88 ? 6.792 -9.023 -1.236 1.00 94.12 88 PRO A O 1
ATOM 689 N N . GLY A 1 89 ? 4.750 -8.490 -0.462 1.00 93.56 89 GLY A N 1
ATOM 690 C CA . GLY A 1 89 ? 5.198 -7.416 0.421 1.00 93.56 89 GLY A CA 1
ATOM 691 C C . GLY A 1 89 ? 5.387 -7.879 1.863 1.00 93.56 89 GLY A C 1
ATOM 692 O O . GLY A 1 89 ? 4.835 -8.900 2.284 1.00 93.56 89 GLY A O 1
ATOM 693 N N . LYS A 1 90 ? 6.127 -7.089 2.639 1.00 92.69 90 LYS A N 1
ATOM 694 C CA . LYS A 1 90 ? 6.267 -7.243 4.094 1.00 92.69 90 LYS A CA 1
ATOM 695 C C . LYS A 1 90 ? 5.558 -6.087 4.784 1.00 92.69 90 LYS A C 1
ATOM 697 O O . LYS A 1 90 ? 5.723 -4.946 4.371 1.00 92.69 90 LYS A O 1
ATOM 702 N N . PHE A 1 91 ? 4.781 -6.375 5.826 1.00 89.38 91 PHE A N 1
ATOM 703 C CA . PHE A 1 91 ? 4.218 -5.318 6.663 1.00 89.38 91 PHE A CA 1
ATOM 704 C C . PHE A 1 91 ? 5.278 -4.774 7.621 1.00 89.38 91 PHE A C 1
ATOM 706 O O . PHE A 1 91 ? 6.132 -5.524 8.096 1.00 89.38 91 PHE A O 1
ATOM 713 N N . ARG A 1 92 ? 5.184 -3.484 7.920 1.00 87.50 92 ARG A N 1
ATOM 714 C CA . ARG A 1 92 ? 6.051 -2.759 8.851 1.00 87.50 92 ARG A CA 1
ATOM 715 C C . ARG A 1 92 ? 5.220 -2.040 9.906 1.00 87.50 92 ARG A C 1
ATOM 717 O O . ARG A 1 92 ? 4.025 -1.817 9.727 1.00 87.50 92 ARG A O 1
ATOM 724 N N . GLU A 1 93 ? 5.872 -1.692 11.007 1.00 80.12 93 GLU A N 1
ATOM 725 C CA . GLU A 1 93 ? 5.224 -1.055 12.160 1.00 80.12 93 GLU A CA 1
ATOM 726 C C . GLU A 1 93 ? 5.170 0.474 12.043 1.00 80.12 93 GLU A C 1
ATOM 728 O O . GLU A 1 93 ? 4.303 1.109 12.639 1.00 80.12 93 GLU A O 1
ATOM 733 N N . THR A 1 94 ? 6.072 1.074 11.260 1.00 81.06 94 THR A N 1
ATOM 734 C CA . THR A 1 94 ? 6.195 2.527 11.092 1.00 81.06 94 THR A CA 1
ATOM 735 C C . THR A 1 94 ? 5.813 2.955 9.675 1.00 81.06 94 THR A C 1
ATOM 737 O O . THR A 1 94 ? 6.172 2.244 8.739 1.00 81.06 94 THR A O 1
ATOM 740 N N . PRO A 1 95 ? 5.120 4.096 9.486 1.00 81.44 95 PRO A N 1
ATOM 741 C CA . PRO A 1 95 ? 4.786 4.629 8.163 1.00 81.44 95 PRO A CA 1
ATOM 742 C C . PRO A 1 95 ? 5.949 5.415 7.526 1.00 81.44 95 PRO A C 1
ATOM 744 O O . PRO A 1 95 ? 6.869 5.861 8.206 1.00 81.44 95 PRO A O 1
ATOM 747 N N . HIS A 1 96 ? 5.911 5.571 6.199 1.00 82.19 96 HIS A N 1
ATOM 748 C CA . HIS A 1 96 ? 6.816 6.405 5.390 1.00 82.19 96 HIS A CA 1
ATOM 749 C C . HIS A 1 96 ? 6.205 7.790 5.162 1.00 82.19 96 HIS A C 1
ATOM 751 O O . HIS A 1 96 ? 6.933 8.779 5.146 1.00 82.19 96 HIS A O 1
ATOM 757 N N . SER A 1 97 ? 4.886 7.858 4.960 1.00 78.94 97 SER A N 1
ATOM 758 C CA . SER A 1 97 ? 4.226 9.064 4.438 1.00 78.94 97 SER A CA 1
ATOM 759 C C . SER A 1 97 ? 2.969 9.468 5.204 1.00 78.94 97 SER A C 1
ATOM 761 O O . SER A 1 97 ? 2.572 10.627 5.144 1.00 78.94 97 SER A O 1
ATOM 763 N N . LEU A 1 98 ? 2.344 8.542 5.933 1.00 77.94 98 LEU A N 1
ATOM 764 C CA . LEU A 1 98 ? 1.212 8.846 6.812 1.00 77.94 98 LEU A CA 1
ATOM 765 C C . LEU A 1 98 ? 1.696 9.138 8.243 1.00 77.94 98 LEU A C 1
ATOM 767 O O . LEU A 1 98 ? 2.768 8.671 8.633 1.00 77.94 98 LEU A O 1
ATOM 771 N N . PRO A 1 99 ? 0.949 9.917 9.046 1.00 69.88 99 PRO A N 1
ATOM 772 C CA . PRO A 1 99 ? 1.398 10.296 10.380 1.00 69.88 99 PRO A CA 1
ATOM 773 C C . PRO A 1 99 ? 1.532 9.078 11.312 1.00 69.88 99 PRO A C 1
ATOM 775 O O . PRO A 1 99 ? 0.674 8.196 11.366 1.00 69.88 99 PRO A O 1
ATOM 778 N N . ALA A 1 100 ? 2.641 9.038 12.059 1.00 60.59 100 ALA A N 1
ATOM 779 C CA . ALA A 1 100 ? 2.998 7.940 12.963 1.00 60.59 100 ALA A CA 1
ATOM 780 C C . ALA A 1 100 ? 2.097 7.836 14.213 1.00 60.59 100 ALA A C 1
ATOM 782 O O . ALA A 1 100 ? 2.155 6.842 14.935 1.00 60.59 100 ALA A O 1
ATOM 783 N N . ASP A 1 101 ? 1.245 8.834 14.469 1.00 63.81 101 ASP A N 1
ATOM 784 C CA . ASP A 1 101 ? 0.316 8.882 15.605 1.00 63.81 101 ASP A CA 1
ATOM 785 C C . ASP A 1 101 ? -0.972 8.066 15.390 1.00 63.81 101 ASP A C 1
ATOM 787 O O . ASP A 1 101 ? -1.857 8.057 16.252 1.00 63.81 101 ASP A O 1
ATOM 791 N N . ALA A 1 102 ? -1.072 7.329 14.276 1.00 59.59 102 ALA A N 1
ATOM 792 C CA . ALA A 1 102 ? -2.107 6.319 14.071 1.00 59.59 102 ALA A CA 1
ATOM 793 C C . ALA A 1 102 ? -2.166 5.321 15.243 1.00 59.59 102 ALA A C 1
ATOM 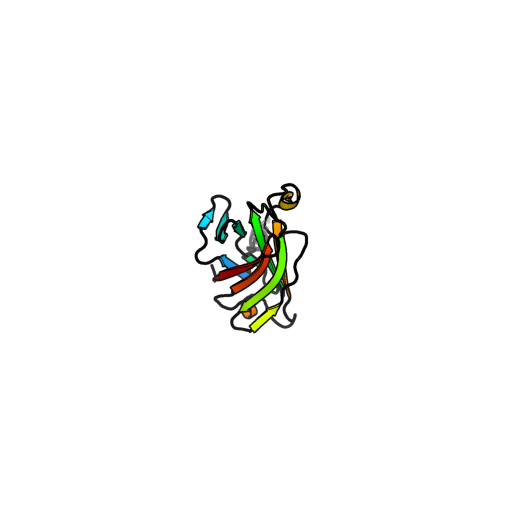795 O O . ALA A 1 102 ? -3.251 4.913 15.640 1.00 59.59 102 ALA A O 1
ATOM 796 N N . ALA A 1 103 ? -1.020 5.002 15.857 1.00 54.38 103 ALA A N 1
ATOM 797 C CA . ALA A 1 103 ? -0.935 4.135 17.035 1.00 54.38 103 ALA A CA 1
ATOM 798 C C . ALA A 1 103 ? -1.595 4.724 18.301 1.00 54.38 103 ALA A C 1
ATOM 800 O O . ALA A 1 103 ? -1.900 3.986 19.236 1.00 54.38 103 ALA A O 1
ATOM 801 N N . SER A 1 104 ? -1.821 6.039 18.339 1.00 60.41 104 SER A N 1
ATOM 802 C CA . SER A 1 104 ? -2.413 6.755 19.477 1.00 60.41 104 SER A CA 1
ATOM 803 C C . SER A 1 104 ? -3.946 6.761 19.452 1.00 60.41 104 SER A C 1
ATOM 805 O O . SER A 1 104 ? -4.568 7.227 20.405 1.00 60.41 104 SER A O 1
ATOM 807 N N . HIS A 1 105 ? -4.552 6.264 18.371 1.00 69.25 105 HIS A N 1
ATOM 808 C CA . HIS A 1 105 ? -5.993 6.271 18.148 1.00 69.25 105 HIS A CA 1
ATOM 809 C C . HIS A 1 105 ? -6.490 4.826 17.992 1.00 69.25 105 HIS A C 1
ATOM 811 O O . HIS A 1 105 ? -6.179 4.190 16.986 1.00 69.25 105 HIS A O 1
ATOM 817 N N . PRO A 1 106 ? -7.249 4.273 18.956 1.00 65.06 106 PRO A N 1
ATOM 818 C CA . PRO A 1 106 ? -7.665 2.867 18.930 1.00 65.06 106 PRO A CA 1
ATOM 819 C C . PRO A 1 106 ? -8.544 2.498 17.722 1.00 65.06 106 PRO A C 1
ATOM 821 O O . PRO A 1 106 ? -8.646 1.324 17.374 1.00 65.06 106 PRO A O 1
ATOM 824 N N . GLU A 1 107 ? -9.168 3.483 17.078 1.00 78.88 107 GLU A N 1
ATOM 825 C CA . GLU A 1 107 ? -9.976 3.344 15.865 1.00 78.88 107 GLU A CA 1
ATOM 826 C C . GLU A 1 107 ? -9.175 3.420 14.555 1.00 78.88 107 GLU A C 1
ATOM 828 O O . GLU A 1 107 ? -9.760 3.301 13.472 1.00 78.88 107 GLU A O 1
ATOM 833 N N . LYS A 1 108 ? -7.855 3.628 14.633 1.00 85.88 108 LYS A N 1
ATOM 834 C CA . LYS A 1 108 ? -6.963 3.719 13.478 1.00 85.88 108 LYS A CA 1
ATOM 835 C C . LYS A 1 108 ? -5.985 2.553 13.468 1.00 85.88 108 LYS A C 1
ATOM 837 O O . LYS A 1 108 ? -5.345 2.241 14.467 1.00 85.88 108 LYS A O 1
ATOM 842 N N . VAL A 1 109 ? -5.839 1.913 12.314 1.00 89.31 109 VAL A N 1
ATOM 843 C CA . VAL A 1 109 ? -4.863 0.840 12.111 1.00 89.31 109 VAL A CA 1
ATOM 844 C C . VAL A 1 109 ? -4.035 1.133 10.877 1.00 89.31 109 VAL A C 1
ATOM 846 O O . VAL A 1 109 ? -4.567 1.355 9.792 1.00 89.31 109 VAL A O 1
ATOM 849 N N . LEU A 1 110 ? -2.719 1.088 11.041 1.00 89.25 110 LEU A N 1
ATOM 850 C CA . LEU A 1 110 ? -1.779 1.222 9.944 1.00 89.25 110 LEU A CA 1
ATOM 851 C C . LEU A 1 110 ? -1.508 -0.147 9.306 1.00 89.25 110 LEU A C 1
ATOM 853 O O . LEU A 1 110 ? -1.092 -1.095 9.970 1.00 89.25 110 LEU A O 1
ATOM 857 N N . LEU A 1 111 ? -1.716 -0.230 7.996 1.00 92.12 111 LEU A N 1
ATOM 858 C CA . LEU A 1 111 ? -1.249 -1.309 7.134 1.00 92.12 111 LEU A CA 1
ATOM 859 C C . LEU A 1 111 ? -0.137 -0.742 6.247 1.00 92.12 111 LEU A C 1
ATOM 861 O O . LEU A 1 111 ? -0.355 -0.420 5.082 1.00 92.12 111 LEU A O 1
ATOM 865 N N . ALA A 1 112 ? 1.043 -0.568 6.831 1.00 91.25 112 ALA A N 1
ATOM 866 C CA . ALA A 1 112 ? 2.230 -0.089 6.136 1.00 91.25 112 ALA A CA 1
ATOM 867 C C . ALA A 1 112 ? 2.993 -1.275 5.559 1.00 91.25 112 ALA A C 1
ATOM 869 O O . ALA A 1 112 ? 3.192 -2.271 6.261 1.00 91.25 112 ALA A O 1
ATOM 870 N N . ALA A 1 113 ? 3.412 -1.201 4.299 1.00 92.94 113 ALA A N 1
ATOM 871 C CA . ALA A 1 113 ? 4.091 -2.321 3.676 1.00 92.94 113 ALA A CA 1
ATOM 872 C C . ALA A 1 113 ? 5.112 -1.936 2.612 1.00 92.94 113 ALA A C 1
ATOM 874 O O . ALA A 1 113 ? 4.921 -0.969 1.879 1.00 92.94 113 ALA A O 1
ATOM 875 N N . ASP A 1 114 ? 6.142 -2.773 2.511 1.00 93.94 114 ASP A N 1
ATOM 876 C CA . ASP A 1 114 ? 7.269 -2.587 1.610 1.00 93.94 114 ASP A CA 1
ATOM 877 C C . ASP A 1 114 ? 7.440 -3.777 0.668 1.00 93.94 114 ASP A C 1
ATOM 879 O O . ASP A 1 114 ? 7.157 -4.933 1.014 1.00 93.94 114 ASP A O 1
ATOM 883 N N . TRP A 1 115 ? 7.958 -3.479 -0.517 1.00 93.56 115 TRP A N 1
ATOM 884 C CA . TRP A 1 115 ? 8.377 -4.445 -1.521 1.00 93.56 115 TRP A CA 1
ATOM 885 C C . TRP A 1 115 ? 9.804 -4.147 -1.928 1.00 93.56 115 TRP A C 1
ATOM 887 O O . TRP A 1 115 ? 10.122 -3.018 -2.284 1.00 93.56 115 TRP A O 1
ATOM 897 N N . GLU A 1 116 ? 10.641 -5.173 -1.903 1.00 90.50 116 GLU A N 1
ATOM 898 C CA . GLU A 1 116 ? 12.031 -5.107 -2.337 1.00 90.50 116 GLU A CA 1
ATOM 899 C C . GLU A 1 116 ? 12.164 -5.817 -3.689 1.00 90.50 116 GLU A C 1
ATOM 901 O O . GLU A 1 116 ? 11.580 -6.885 -3.901 1.00 90.50 116 GLU A O 1
ATOM 906 N N . PHE A 1 117 ? 12.949 -5.237 -4.591 1.00 87.31 117 PHE A N 1
ATOM 907 C CA . PHE A 1 117 ? 13.268 -5.785 -5.906 1.00 87.31 117 PHE A CA 1
ATOM 908 C C . PHE A 1 117 ? 14.728 -6.257 -5.950 1.00 87.31 117 PHE A C 1
ATOM 910 O O . PHE A 1 117 ? 15.550 -5.823 -5.134 1.00 87.31 117 PHE A O 1
ATOM 917 N N . PRO A 1 118 ? 15.086 -7.136 -6.902 1.00 85.44 118 PRO A N 1
ATOM 918 C CA . PRO A 1 118 ? 16.483 -7.437 -7.192 1.00 85.44 118 PRO A CA 1
ATOM 919 C C . PRO A 1 118 ? 17.283 -6.149 -7.449 1.00 85.44 118 PRO A C 1
ATOM 921 O O . PRO A 1 118 ? 16.863 -5.293 -8.224 1.00 85.44 118 PRO A O 1
ATOM 924 N N . LYS A 1 119 ? 18.432 -5.989 -6.778 1.00 81.19 119 LYS A N 1
ATOM 925 C CA . LYS A 1 119 ? 19.230 -4.743 -6.801 1.00 81.19 119 LYS A CA 1
ATOM 926 C C . LYS A 1 119 ? 19.833 -4.401 -8.166 1.00 81.19 119 LYS A C 1
ATOM 928 O O . LYS A 1 119 ? 20.304 -3.287 -8.363 1.00 81.19 119 LYS A O 1
ATOM 933 N N . ASP A 1 120 ? 19.864 -5.363 -9.074 1.00 83.44 120 ASP A N 1
ATOM 934 C CA . ASP A 1 120 ? 20.260 -5.214 -10.473 1.00 83.44 120 ASP A CA 1
ATOM 935 C C . ASP A 1 120 ? 19.149 -4.618 -11.353 1.00 83.44 120 ASP A C 1
ATOM 937 O O . ASP A 1 120 ? 19.381 -4.351 -12.529 1.00 83.44 120 ASP A O 1
ATOM 941 N N . THR A 1 121 ? 17.970 -4.358 -10.784 1.00 76.62 121 THR A N 1
ATOM 942 C CA . THR A 1 121 ? 16.829 -3.734 -11.461 1.00 76.62 121 THR A CA 1
ATOM 943 C C . THR A 1 121 ? 16.411 -2.447 -10.750 1.00 76.62 121 THR A C 1
ATOM 945 O O . THR A 1 121 ? 16.592 -2.301 -9.540 1.00 76.62 121 THR A O 1
ATOM 948 N N . THR A 1 122 ? 15.850 -1.490 -11.493 1.00 82.31 122 THR A N 1
ATOM 949 C CA . THR A 1 122 ? 15.438 -0.190 -10.932 1.00 82.31 122 THR A CA 1
ATOM 950 C C . THR A 1 122 ? 13.921 -0.084 -10.795 1.00 82.31 122 THR A C 1
ATOM 952 O O . THR A 1 122 ? 13.161 -0.703 -11.540 1.00 82.31 122 THR A O 1
ATOM 955 N N . LEU A 1 123 ? 13.445 0.709 -9.834 1.00 82.94 123 LEU A N 1
ATOM 956 C CA . LEU A 1 123 ? 12.011 0.914 -9.598 1.00 82.94 123 LEU A CA 1
ATOM 957 C C . LEU A 1 123 ? 11.212 1.466 -10.779 1.00 82.94 123 LEU A C 1
ATOM 959 O O . LEU A 1 123 ? 10.140 0.919 -11.041 1.00 82.94 123 LEU A O 1
ATOM 963 N N . PRO A 1 124 ? 11.665 2.515 -11.497 1.00 81.50 124 PRO A N 1
ATOM 964 C CA . PRO A 1 124 ? 10.915 3.025 -12.639 1.00 81.50 124 PRO A CA 1
ATOM 965 C C . PRO A 1 124 ? 10.566 1.943 -13.661 1.00 81.50 124 PRO A C 1
ATOM 967 O O . PRO A 1 124 ? 9.498 2.014 -14.263 1.00 81.50 124 PRO A O 1
ATOM 970 N N . GLU A 1 125 ? 11.453 0.961 -13.828 1.00 84.25 125 GLU A N 1
ATOM 971 C CA . GLU A 1 125 ? 11.254 -0.205 -14.678 1.00 84.25 125 GLU A CA 1
ATOM 972 C C . GLU A 1 125 ? 10.284 -1.191 -14.017 1.00 84.25 125 GLU A C 1
ATOM 974 O O . GLU A 1 125 ? 9.199 -1.423 -14.545 1.00 84.25 125 GLU A O 1
ATOM 979 N N . ASN A 1 126 ? 10.592 -1.683 -12.812 1.00 85.38 126 ASN A N 1
ATOM 980 C CA . ASN A 1 126 ? 9.782 -2.705 -12.139 1.00 85.38 126 ASN A CA 1
ATOM 981 C C . ASN A 1 126 ? 8.319 -2.306 -11.907 1.00 85.38 126 ASN A C 1
ATOM 983 O O . ASN A 1 126 ? 7.443 -3.170 -11.998 1.00 85.38 126 ASN A O 1
ATOM 987 N N . LEU A 1 127 ? 8.036 -1.030 -11.630 1.00 87.75 127 LEU A N 1
ATOM 988 C CA . LEU A 1 127 ? 6.676 -0.531 -11.399 1.00 87.75 127 LEU A CA 1
ATOM 989 C C . LEU A 1 127 ? 5.802 -0.571 -12.659 1.00 87.75 127 LEU A C 1
ATOM 991 O O . LEU A 1 127 ? 4.589 -0.772 -12.554 1.00 87.75 127 LEU A O 1
ATOM 995 N N . GLY A 1 128 ? 6.405 -0.418 -13.840 1.00 85.38 128 GLY A N 1
ATOM 996 C CA . GLY A 1 128 ? 5.673 -0.231 -15.090 1.00 85.38 128 GLY A CA 1
ATOM 997 C C . GLY A 1 128 ? 4.785 1.022 -15.075 1.00 85.38 128 GLY A C 1
ATOM 998 O O . GLY A 1 128 ? 4.984 1.950 -14.290 1.00 85.38 128 GLY A O 1
ATOM 999 N N . GLU A 1 129 ? 3.792 1.062 -15.964 1.00 84.06 129 GLU A N 1
ATOM 1000 C CA . GLU A 1 129 ? 2.897 2.224 -16.111 1.00 84.06 129 GLU A CA 1
ATOM 1001 C C . GLU A 1 129 ? 1.729 2.234 -15.115 1.00 84.06 129 GLU A C 1
ATOM 1003 O O . GLU A 1 129 ? 1.168 3.289 -14.813 1.00 84.06 129 GLU A O 1
ATOM 1008 N N . SER A 1 130 ? 1.311 1.061 -14.631 1.00 88.81 130 SER A N 1
ATOM 1009 C CA . SER A 1 130 ? 0.094 0.906 -13.821 1.00 88.81 130 SER A CA 1
ATOM 1010 C C . SER A 1 130 ? 0.242 -0.168 -12.737 1.00 88.81 130 SER A C 1
ATOM 1012 O O . SER A 1 130 ? -0.407 -1.218 -12.810 1.00 88.81 130 SER A O 1
ATOM 1014 N N . PRO A 1 131 ? 1.104 0.052 -11.726 1.00 94.81 131 PRO A N 1
ATOM 1015 C CA . PRO A 1 131 ? 1.238 -0.885 -10.621 1.00 94.81 131 PRO A CA 1
ATOM 1016 C C . PRO A 1 131 ? -0.058 -0.954 -9.803 1.00 94.81 131 PRO A C 1
ATOM 1018 O O . PRO A 1 131 ? -0.776 0.033 -9.647 1.00 94.81 131 PRO A O 1
ATOM 1021 N N . THR A 1 132 ? -0.370 -2.129 -9.263 1.00 96.88 132 THR A N 1
ATOM 1022 C CA . THR A 1 132 ? -1.533 -2.354 -8.398 1.00 96.88 132 THR A CA 1
ATOM 1023 C C . THR A 1 132 ? -1.111 -3.032 -7.108 1.00 96.88 132 THR A C 1
ATOM 1025 O O . THR A 1 132 ? -0.450 -4.063 -7.129 1.00 96.88 132 THR A O 1
ATOM 1028 N N . VAL A 1 133 ? -1.536 -2.482 -5.978 1.00 96.88 133 VAL A N 1
ATOM 1029 C CA . VAL A 1 133 ? -1.371 -3.101 -4.665 1.00 96.88 133 VAL A CA 1
ATOM 1030 C C . VAL A 1 133 ? -2.646 -3.853 -4.301 1.00 96.88 133 VAL A C 1
ATOM 1032 O O . VAL A 1 133 ? -3.738 -3.287 -4.293 1.00 96.88 133 VAL A O 1
ATOM 1035 N N . GLU A 1 134 ? -2.508 -5.135 -3.987 1.00 97.00 134 GLU A N 1
ATOM 1036 C CA . GLU A 1 134 ? -3.565 -5.998 -3.469 1.00 97.00 134 GLU A CA 1
ATOM 1037 C C . GLU A 1 134 ? -3.351 -6.219 -1.969 1.00 97.00 134 GLU A C 1
ATOM 1039 O O . GLU A 1 134 ? -2.378 -6.863 -1.568 1.00 97.00 134 GLU A O 1
ATOM 1044 N N . VAL A 1 135 ? -4.277 -5.739 -1.137 1.00 96.12 135 VAL A N 1
ATOM 1045 C CA . VAL A 1 135 ? -4.216 -5.890 0.323 1.00 96.12 135 VAL A CA 1
ATOM 1046 C C . VAL A 1 135 ? -5.334 -6.808 0.793 1.00 96.12 135 VAL A C 1
ATOM 1048 O O . VAL A 1 135 ? -6.495 -6.649 0.411 1.00 96.12 135 VAL A O 1
ATOM 1051 N N . SER A 1 136 ? -5.009 -7.749 1.677 1.00 95.12 136 SER A N 1
ATOM 1052 C CA . SER A 1 136 ? -5.998 -8.508 2.439 1.00 95.12 136 SER A CA 1
ATOM 1053 C C . SER A 1 136 ? -5.667 -8.554 3.925 1.00 95.12 136 SER A C 1
ATOM 1055 O O . SER A 1 136 ? -4.508 -8.675 4.330 1.00 95.12 136 SER A O 1
ATOM 1057 N N . PHE A 1 137 ? -6.716 -8.498 4.738 1.00 94.50 137 PHE A N 1
ATOM 1058 C CA . PHE A 1 137 ? -6.645 -8.504 6.194 1.00 94.50 137 PHE A CA 1
ATOM 1059 C C . PHE A 1 137 ? -7.874 -9.205 6.781 1.00 94.50 137 PHE A C 1
ATOM 1061 O O . PHE A 1 137 ? -8.874 -9.430 6.093 1.00 94.50 137 PHE A O 1
ATOM 1068 N N . LEU A 1 138 ? -7.798 -9.577 8.056 1.00 95.44 138 LEU A N 1
ATOM 1069 C CA . LEU A 1 138 ? -8.967 -9.969 8.838 1.00 95.44 138 LEU A CA 1
ATOM 1070 C C . LEU A 1 138 ? -9.496 -8.762 9.602 1.00 95.44 138 LEU A C 1
ATOM 1072 O O . LEU A 1 138 ? -8.705 -8.045 10.203 1.00 95.44 138 LEU A O 1
ATOM 1076 N N . TYR A 1 139 ? -10.812 -8.591 9.637 1.00 94.38 139 TYR A N 1
ATOM 1077 C CA . TYR A 1 139 ? -11.497 -7.598 10.457 1.00 94.38 139 TYR A CA 1
ATOM 1078 C C . TYR A 1 139 ? -12.513 -8.290 11.360 1.00 94.38 139 TYR A C 1
ATOM 1080 O O . TYR A 1 139 ? -13.535 -8.794 10.891 1.00 94.38 139 TYR A O 1
ATOM 1088 N N . GLY A 1 140 ? 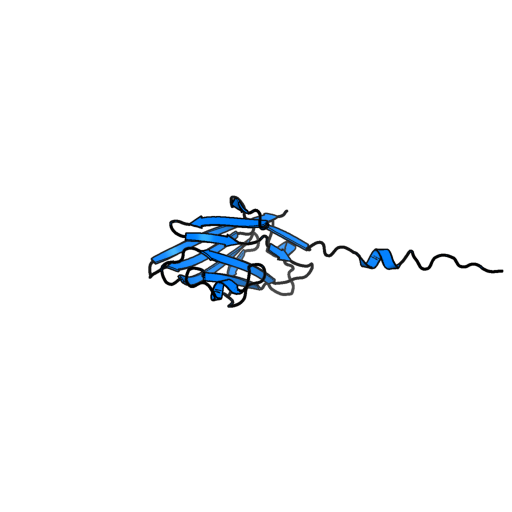-12.200 -8.397 12.653 1.00 93.44 140 GLY A N 1
ATOM 1089 C CA . GLY A 1 140 ? -13.012 -9.181 13.592 1.00 93.44 140 GLY A CA 1
ATOM 1090 C C . GLY A 1 140 ? -13.226 -10.639 13.153 1.00 93.44 140 GLY A C 1
ATOM 1091 O O . GLY A 1 140 ? -14.297 -11.191 13.382 1.00 93.44 140 GLY A O 1
ATOM 1092 N N . GLY A 1 141 ? -12.240 -11.232 12.468 1.00 93.69 141 GLY A N 1
ATOM 1093 C CA . GLY A 1 141 ? -12.290 -12.600 11.935 1.00 93.69 141 GLY A CA 1
ATOM 1094 C C . GLY A 1 141 ? -12.813 -12.730 10.498 1.00 93.69 141 GLY A C 1
ATOM 1095 O O . GLY A 1 141 ? -12.593 -13.763 9.872 1.00 93.69 141 GLY A O 1
ATOM 1096 N N . GLU A 1 142 ? -13.433 -11.691 9.932 1.00 95.06 142 GLU A N 1
ATOM 1097 C CA . GLU A 1 142 ? -13.891 -11.697 8.538 1.00 95.06 142 GLU A CA 1
ATOM 1098 C C . GLU A 1 142 ? -12.750 -11.320 7.585 1.00 95.06 142 GLU A C 1
ATOM 1100 O O . GLU A 1 142 ? -12.082 -10.304 7.786 1.00 95.06 142 GLU A O 1
ATOM 1105 N N . ARG A 1 143 ? -12.541 -12.090 6.510 1.00 95.12 143 ARG A N 1
ATOM 1106 C CA . ARG A 1 143 ? -11.570 -11.721 5.474 1.00 95.12 143 ARG A CA 1
ATOM 1107 C C . ARG A 1 143 ? -12.089 -10.560 4.633 1.00 95.12 143 ARG A C 1
ATOM 1109 O O . ARG A 1 143 ? -13.158 -10.646 4.033 1.00 95.12 143 ARG A O 1
ATOM 1116 N N . ARG A 1 144 ? -11.277 -9.513 4.526 1.00 94.81 144 ARG A N 1
ATOM 1117 C CA . ARG A 1 144 ? -11.513 -8.353 3.667 1.00 94.81 144 ARG A CA 1
ATOM 1118 C C . ARG A 1 144 ? -10.337 -8.137 2.735 1.00 94.81 144 ARG A C 1
ATOM 1120 O O . ARG A 1 144 ? -9.216 -8.565 3.016 1.00 94.81 144 ARG A O 1
ATOM 1127 N N . ASN A 1 145 ? -10.620 -7.502 1.609 1.00 95.12 145 ASN A N 1
ATOM 1128 C CA . ASN A 1 145 ? -9.619 -7.117 0.636 1.00 95.12 145 ASN A CA 1
ATOM 1129 C C . ASN A 1 145 ? -9.960 -5.755 0.035 1.00 95.12 145 ASN A C 1
ATOM 1131 O O . ASN A 1 145 ? -11.119 -5.335 0.022 1.00 95.12 145 ASN A O 1
ATOM 1135 N N . PHE A 1 146 ? -8.930 -5.078 -0.445 1.00 94.94 146 PHE A N 1
ATOM 1136 C CA . PHE A 1 146 ? -9.065 -3.965 -1.366 1.00 94.94 146 PHE A CA 1
ATOM 1137 C C . PHE A 1 146 ? -7.874 -3.954 -2.315 1.00 94.94 146 PHE A C 1
ATOM 1139 O O . PHE A 1 146 ? -6.824 -4.540 -2.040 1.00 94.94 146 PHE A O 1
ATOM 1146 N N . THR A 1 147 ? -8.063 -3.284 -3.442 1.00 96.00 147 THR A N 1
ATOM 1147 C CA . THR A 1 147 ? -7.018 -3.058 -4.431 1.00 96.00 147 THR A CA 1
ATOM 1148 C C . THR A 1 147 ? -6.834 -1.569 -4.658 1.00 96.00 147 THR A C 1
ATOM 1150 O O . THR A 1 147 ? -7.798 -0.789 -4.634 1.00 96.00 147 THR A O 1
ATOM 1153 N N . VAL A 1 148 ? -5.583 -1.182 -4.874 1.00 96.69 148 VAL A N 1
ATOM 1154 C CA . VAL A 1 148 ? -5.196 0.185 -5.208 1.00 96.69 148 VAL A CA 1
ATOM 1155 C C . VAL A 1 148 ? -4.387 0.131 -6.484 1.00 96.69 148 VAL A C 1
ATOM 1157 O O . VAL A 1 148 ? -3.233 -0.283 -6.474 1.00 96.69 148 VAL A O 1
ATOM 1160 N N . SER A 1 149 ? -5.014 0.501 -7.593 1.00 96.94 149 SER A N 1
ATOM 1161 C CA . SER A 1 149 ? -4.294 0.733 -8.840 1.00 96.94 149 SER A CA 1
ATOM 1162 C C . SER A 1 149 ? -3.702 2.130 -8.804 1.00 96.94 149 SER A C 1
ATOM 1164 O O . SER A 1 149 ? -4.364 3.073 -8.371 1.00 96.94 149 SER A O 1
ATOM 1166 N N . TYR A 1 150 ? -2.472 2.257 -9.268 1.00 95.62 150 TYR A N 1
ATOM 1167 C CA . TYR A 1 150 ? -1.751 3.512 -9.345 1.00 95.62 150 TYR A CA 1
ATOM 1168 C C . TYR A 1 150 ? -1.502 3.883 -10.802 1.00 95.62 150 TYR A C 1
ATOM 1170 O O . TYR A 1 150 ? -1.448 3.018 -11.677 1.00 95.62 150 TYR A O 1
ATOM 1178 N N . ARG A 1 151 ? -1.330 5.178 -11.054 1.00 93.75 151 ARG A N 1
ATOM 1179 C CA . ARG A 1 151 ? -0.845 5.704 -12.334 1.00 93.75 151 ARG A CA 1
ATOM 1180 C C . ARG A 1 151 ? 0.337 6.625 -12.092 1.00 93.75 151 ARG A C 1
ATOM 1182 O O . ARG A 1 151 ? 0.386 7.272 -11.047 1.00 93.75 151 ARG A O 1
ATOM 1189 N N . ARG A 1 152 ? 1.235 6.716 -13.068 1.00 88.88 152 ARG A N 1
ATOM 1190 C CA . ARG A 1 152 ? 2.311 7.710 -13.062 1.00 88.88 152 ARG A CA 1
ATOM 1191 C C . ARG A 1 152 ? 1.740 9.118 -13.244 1.00 88.88 152 ARG A C 1
ATOM 1193 O O . ARG A 1 152 ? 0.791 9.294 -14.014 1.00 88.88 152 ARG A O 1
ATOM 1200 N N . GLU A 1 153 ? 2.282 10.073 -12.499 1.00 83.88 153 GLU A N 1
ATOM 1201 C CA . GLU A 1 153 ? 2.008 11.512 -12.627 1.00 83.88 153 GLU A CA 1
ATOM 1202 C C . GLU A 1 153 ? 3.252 12.242 -13.134 1.00 83.88 153 GLU A C 1
ATOM 1204 O O . GLU A 1 153 ? 4.369 11.808 -12.766 1.00 83.88 153 GLU A O 1
#